Protein AF-A0A7S1U754-F1 (afdb_monomer)

Mean predicted aligned error: 10.28 Å

Nearest PDB structures (foldseek):
  3cpm-assembly1_A  TM=9.794E-01  e=1.016E-09  unclassified
  1rqc-assembly6_F  TM=9.510E-01  e=1.383E-07  Plasmodium falciparum
  6caz-assembly1_A  TM=9.485E-01  e=4.024E-07  Legionella pneumophila subsp. pneumophila str. Philadelphia 1
  4dr9-assembly4_D  TM=8.684E-01  e=7.113E-07  Synechococcus elongatus PCC 6301
  4dr9-assembly1_A  TM=8.896E-01  e=1.171E-06  Synechococcus elongatus PCC 6301

Sequence (128 aa):
RGLRRALVARRSPAATRRLAHQDEVDPGKVDGTDLRIVKYPHPALRAENAE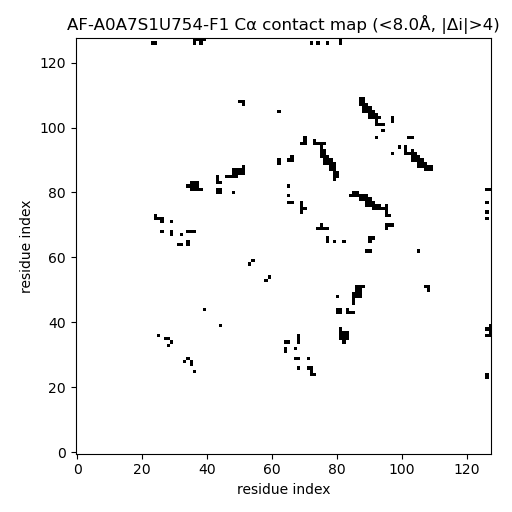VEAFDEDLKKFSREMFKVMYAAQGVGLAAPQVGVNKRLMVYNPEGDARKWLPEGGLVNPRIVERSEAGDEEAEGCLS

Secondary structure (DSSP, 8-state):
----------------------------SPTT----PPPTT-GGGTSPPBPP---SHHHHHHHHHHHHHHHHTT-SEEEGGGGT--BSEEEE-TTS-TTSSSPPEEEES-------S-----------

Foldseek 3Di:
DDDDDDDPDDDDPPPPPPPPPPPQQFLPDFPPDPFGFDDPPPCLVVDAADADPDPDVVVVSVQVRQLSRQLSRLHQKDDCSRRVHRHQKMKGHNRSDPVDDTDIDMDGPDDDPDDDPDDDDDDDDDSD

Organism: NCBI:txid124430

Radius of gyration: 22.69 Å; Cα contacts (8 Å, |Δi|>4): 151; chains: 1; bounding box: 67×66×41 Å

Structure (mmCIF, N/CA/C/O backbone):
data_AF-A0A7S1U754-F1
#
_entry.id   AF-A0A7S1U754-F1
#
loop_
_atom_site.group_PDB
_atom_site.id
_atom_site.type_symbol
_atom_site.label_atom_id
_atom_site.label_alt_id
_atom_site.label_comp_id
_atom_site.label_asym_id
_atom_site.label_entity_id
_atom_site.label_seq_id
_atom_site.pdbx_PDB_ins_code
_atom_site.Cartn_x
_atom_site.Cartn_y
_atom_site.Cartn_z
_atom_site.occupancy
_atom_site.B_iso_or_equiv
_atom_site.auth_seq_id
_atom_site.auth_comp_id
_atom_site.auth_asym_id
_atom_site.auth_atom_id
_atom_site.pdbx_PDB_model_num
ATOM 1 N N . ARG A 1 1 ? 53.514 -51.780 -10.724 1.00 43.81 1 ARG A N 1
ATOM 2 C CA . ARG A 1 1 ? 52.882 -50.451 -10.917 1.00 43.81 1 ARG A CA 1
ATOM 3 C C . ARG A 1 1 ? 51.362 -50.631 -10.880 1.00 43.81 1 ARG A C 1
ATOM 5 O O . ARG A 1 1 ? 50.846 -51.278 -11.772 1.00 43.81 1 ARG A O 1
ATOM 12 N N . GLY A 1 2 ? 50.690 -50.108 -9.847 1.00 41.16 2 GLY A N 1
ATOM 13 C CA . GLY A 1 2 ? 49.272 -49.707 -9.884 1.00 41.16 2 GLY A CA 1
ATOM 14 C C . GLY A 1 2 ? 48.177 -50.777 -9.769 1.00 41.16 2 GLY A C 1
ATOM 15 O O . GLY A 1 2 ? 47.502 -51.058 -10.748 1.00 41.16 2 GLY A O 1
ATOM 16 N N . LEU A 1 3 ? 47.901 -51.260 -8.554 1.00 42.62 3 LEU A N 1
ATOM 17 C CA . LEU A 1 3 ? 46.570 -51.755 -8.171 1.00 42.62 3 LEU A CA 1
ATOM 18 C C . LEU A 1 3 ? 45.601 -50.564 -8.085 1.00 42.62 3 LEU A C 1
ATOM 20 O O . LEU A 1 3 ? 45.852 -49.649 -7.301 1.00 42.62 3 LEU A O 1
ATOM 24 N N . ARG A 1 4 ? 44.477 -50.580 -8.812 1.00 43.50 4 ARG A N 1
ATOM 25 C CA . ARG A 1 4 ? 43.300 -49.759 -8.474 1.00 43.50 4 ARG A CA 1
ATOM 26 C C . ARG A 1 4 ? 42.017 -50.572 -8.637 1.00 43.50 4 ARG A C 1
ATOM 28 O O . ARG A 1 4 ? 41.525 -50.780 -9.738 1.00 43.50 4 ARG A O 1
ATOM 35 N N . ARG A 1 5 ? 41.491 -51.023 -7.494 1.00 43.81 5 ARG A N 1
ATOM 36 C CA . ARG A 1 5 ? 40.101 -51.456 -7.311 1.00 43.81 5 ARG A CA 1
ATOM 37 C C . ARG A 1 5 ? 39.180 -50.276 -7.640 1.00 43.81 5 ARG A C 1
ATOM 39 O O . ARG A 1 5 ? 39.291 -49.234 -6.998 1.00 43.81 5 ARG A O 1
ATOM 46 N N . ALA A 1 6 ? 38.265 -50.443 -8.590 1.00 44.47 6 ALA A N 1
ATOM 47 C CA . ALA A 1 6 ? 37.124 -49.547 -8.730 1.00 44.47 6 ALA A CA 1
ATOM 48 C C . ALA A 1 6 ? 36.118 -49.876 -7.614 1.00 44.47 6 ALA A C 1
ATOM 50 O O . ALA A 1 6 ? 35.505 -50.942 -7.600 1.00 44.47 6 ALA A O 1
ATOM 51 N N . LEU A 1 7 ? 36.023 -48.984 -6.630 1.00 44.28 7 LEU A N 1
ATOM 52 C CA . LEU A 1 7 ? 35.036 -49.035 -5.561 1.00 44.28 7 LEU A CA 1
ATOM 53 C C . LEU A 1 7 ? 33.666 -48.675 -6.154 1.00 44.28 7 LEU A C 1
ATOM 55 O O . LEU A 1 7 ? 33.494 -47.595 -6.716 1.00 44.28 7 LEU A O 1
ATOM 59 N N . VAL A 1 8 ? 32.697 -49.579 -6.026 1.00 43.81 8 VAL A N 1
ATOM 60 C CA . VAL A 1 8 ? 31.287 -49.322 -6.341 1.00 43.81 8 VAL A CA 1
ATOM 61 C C . VAL A 1 8 ? 30.766 -48.265 -5.365 1.00 43.81 8 VAL A C 1
ATOM 63 O O . VAL A 1 8 ? 30.490 -48.563 -4.203 1.00 43.81 8 VAL A O 1
ATOM 66 N N . ALA A 1 9 ? 30.642 -47.021 -5.825 1.00 43.88 9 ALA A N 1
ATOM 67 C CA . ALA A 1 9 ? 29.965 -45.968 -5.082 1.00 43.88 9 ALA A CA 1
ATOM 68 C C . ALA A 1 9 ? 28.452 -46.185 -5.206 1.00 43.88 9 ALA A C 1
ATOM 70 O O . ALA A 1 9 ? 27.837 -45.916 -6.238 1.00 43.88 9 ALA A O 1
ATOM 71 N N . ARG A 1 10 ? 27.856 -46.734 -4.145 1.00 45.84 10 ARG A N 1
ATOM 72 C CA . ARG A 1 10 ? 26.405 -46.821 -3.984 1.00 45.84 10 ARG A CA 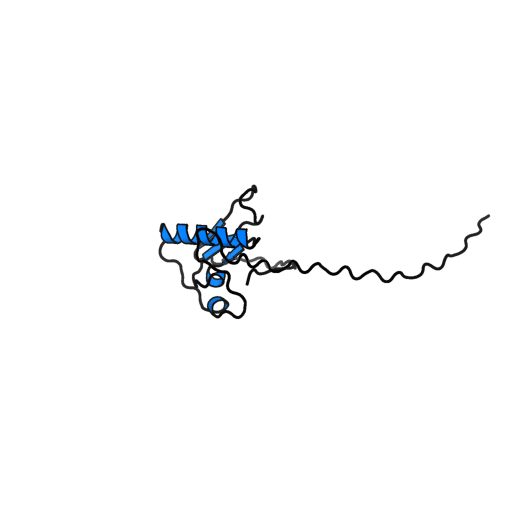1
ATOM 73 C C . ARG A 1 10 ? 25.825 -45.408 -4.060 1.00 45.84 10 ARG A C 1
ATOM 75 O O . ARG A 1 10 ? 26.262 -44.523 -3.329 1.00 45.84 10 ARG A O 1
ATOM 82 N N . ARG A 1 11 ? 24.846 -45.206 -4.947 1.00 44.94 11 ARG A N 1
ATOM 83 C CA . ARG A 1 11 ? 24.035 -43.985 -4.990 1.00 44.94 11 ARG A CA 1
ATOM 84 C C . ARG A 1 11 ? 23.363 -43.811 -3.629 1.00 44.94 11 ARG A C 1
ATOM 86 O O . ARG A 1 11 ? 22.531 -44.630 -3.249 1.00 44.94 11 ARG A O 1
ATOM 93 N N . SER A 1 12 ? 23.744 -42.763 -2.908 1.00 45.91 12 SER A N 1
ATOM 94 C CA . SER A 1 12 ? 22.965 -42.280 -1.773 1.00 45.91 12 SER A CA 1
ATOM 95 C C . SER A 1 12 ? 21.711 -41.609 -2.340 1.00 45.91 12 SER A C 1
ATOM 97 O O . SER A 1 12 ? 21.858 -40.786 -3.251 1.00 45.91 12 SER A O 1
ATOM 99 N N . PRO A 1 13 ? 20.489 -41.943 -1.892 1.00 40.84 13 PRO A N 1
ATOM 100 C CA . PRO A 1 13 ? 19.331 -41.150 -2.256 1.00 40.84 13 PRO A CA 1
ATOM 101 C C . PRO A 1 13 ? 19.534 -39.792 -1.592 1.00 40.84 13 PRO A C 1
ATOM 103 O O . PRO A 1 13 ? 19.546 -39.688 -0.365 1.00 40.84 13 PRO A O 1
ATOM 106 N N . ALA A 1 14 ? 19.797 -38.773 -2.413 1.00 43.94 14 ALA A N 1
ATOM 107 C CA . ALA A 1 14 ? 19.868 -37.396 -1.965 1.00 43.94 14 ALA A CA 1
ATOM 108 C C . ALA A 1 14 ? 18.599 -37.120 -1.161 1.00 43.94 14 ALA A C 1
ATOM 110 O O . ALA A 1 14 ? 17.489 -37.199 -1.689 1.00 43.94 14 ALA A O 1
ATOM 111 N N . ALA A 1 15 ? 18.786 -36.894 0.138 1.00 44.09 15 ALA A N 1
ATOM 112 C CA . ALA A 1 15 ? 17.726 -36.521 1.043 1.00 44.09 15 ALA A CA 1
ATOM 113 C C . ALA A 1 15 ? 16.996 -35.335 0.416 1.00 44.09 15 ALA A C 1
ATOM 115 O O . ALA A 1 15 ? 17.601 -34.290 0.169 1.00 44.09 15 ALA A O 1
ATOM 116 N N . THR A 1 16 ? 15.714 -35.523 0.115 1.00 42.47 16 THR A N 1
ATOM 117 C CA . THR A 1 16 ? 14.802 -34.444 -0.236 1.00 42.47 16 THR A CA 1
ATOM 118 C C . THR A 1 16 ? 14.847 -33.457 0.919 1.00 42.47 16 THR A C 1
ATOM 120 O O . THR A 1 16 ? 14.216 -33.661 1.957 1.00 42.47 16 THR A O 1
ATOM 123 N N . ARG A 1 17 ? 15.670 -32.417 0.780 1.00 41.12 17 ARG A N 1
ATOM 124 C CA . ARG A 1 17 ? 15.665 -31.267 1.669 1.00 41.12 17 ARG A CA 1
ATOM 125 C C . ARG A 1 17 ? 14.269 -30.687 1.514 1.00 41.12 17 ARG A C 1
ATOM 127 O O . ARG A 1 17 ? 13.984 -30.065 0.495 1.00 41.12 17 ARG A O 1
ATOM 134 N N . ARG A 1 18 ? 13.377 -30.978 2.468 1.00 37.62 18 ARG A N 1
ATOM 135 C CA . ARG A 1 18 ? 12.122 -30.242 2.607 1.00 37.62 18 ARG A CA 1
ATOM 136 C C . ARG A 1 18 ? 12.529 -28.775 2.610 1.00 37.62 18 ARG A C 1
ATOM 138 O O . ARG A 1 18 ? 13.237 -28.343 3.519 1.00 37.62 18 ARG A O 1
ATOM 145 N N . LEU A 1 19 ? 12.170 -28.059 1.548 1.00 39.22 19 LEU A N 1
ATOM 146 C CA . LEU A 1 19 ? 12.074 -26.611 1.596 1.00 39.22 19 LEU A CA 1
ATOM 147 C C . LEU A 1 19 ? 11.191 -26.345 2.807 1.00 39.22 19 LEU A C 1
ATOM 149 O O . LEU A 1 19 ? 10.061 -26.834 2.861 1.00 39.22 19 LEU A O 1
ATOM 153 N N . ALA A 1 20 ? 11.776 -25.741 3.838 1.00 37.53 20 ALA A N 1
ATOM 154 C CA . ALA A 1 20 ? 11.015 -25.304 4.985 1.00 37.53 20 ALA A CA 1
ATOM 155 C C . ALA A 1 20 ? 9.921 -24.404 4.417 1.00 37.53 20 ALA A C 1
ATOM 157 O O . ALA A 1 20 ? 10.224 -23.384 3.799 1.00 37.53 20 ALA A O 1
ATOM 158 N N . HIS A 1 21 ? 8.677 -24.858 4.538 1.00 41.88 21 HIS A N 1
ATOM 159 C CA . HIS A 1 21 ? 7.517 -24.004 4.398 1.00 41.88 21 HIS A CA 1
ATOM 160 C C . HIS A 1 21 ? 7.804 -22.859 5.366 1.00 41.88 21 HIS A C 1
ATOM 162 O O . HIS A 1 21 ? 7.927 -23.102 6.565 1.00 41.88 21 HIS A O 1
ATOM 168 N N . GLN A 1 22 ? 8.099 -21.666 4.855 1.00 46.47 22 GLN A N 1
ATOM 169 C CA . GLN A 1 22 ? 8.109 -20.506 5.730 1.00 46.47 22 GLN A CA 1
ATOM 170 C C . GLN A 1 22 ? 6.670 -20.419 6.225 1.00 46.47 22 GLN A C 1
ATOM 172 O O . GLN A 1 22 ? 5.740 -20.370 5.414 1.00 46.47 22 GLN A O 1
ATOM 177 N N . ASP A 1 23 ? 6.497 -20.612 7.530 1.00 53.44 23 ASP A N 1
ATOM 178 C CA . ASP A 1 23 ? 5.185 -20.587 8.149 1.00 53.44 23 ASP A CA 1
ATOM 179 C C . ASP A 1 23 ? 4.570 -19.224 7.839 1.00 53.44 23 ASP A C 1
ATOM 181 O O . ASP A 1 23 ? 5.201 -18.183 8.023 1.00 53.44 23 ASP A O 1
ATOM 185 N N . GLU A 1 24 ? 3.366 -19.24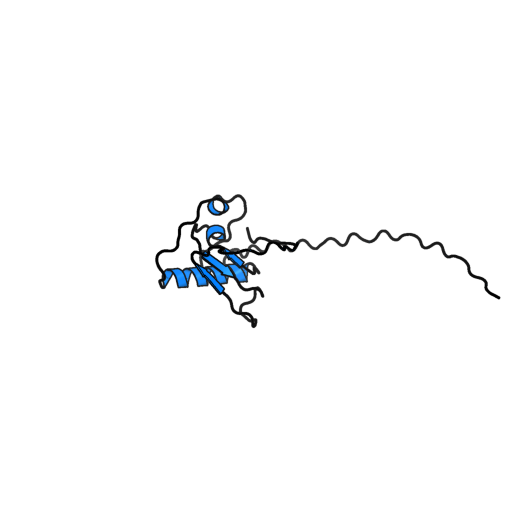3 7.285 1.00 63.47 24 GLU A N 1
ATOM 186 C CA . GLU A 1 24 ? 2.603 -18.039 7.007 1.00 63.47 24 GLU A CA 1
ATOM 187 C C . GLU A 1 24 ? 2.453 -17.234 8.305 1.00 63.47 24 GLU A C 1
ATOM 189 O O . GLU A 1 24 ? 1.842 -17.698 9.269 1.00 63.47 24 GLU A O 1
ATOM 194 N N . VAL A 1 25 ? 3.034 -16.034 8.349 1.00 72.38 25 VAL A N 1
ATOM 195 C CA . VAL A 1 25 ? 2.981 -15.182 9.539 1.00 72.38 25 VAL A CA 1
ATOM 196 C C . VAL A 1 25 ? 1.701 -14.360 9.487 1.00 72.38 25 VAL A C 1
ATOM 198 O O . VAL A 1 25 ? 1.637 -13.317 8.839 1.00 72.38 25 VAL A O 1
ATOM 201 N N . ASP A 1 26 ? 0.660 -14.836 10.168 1.00 81.62 26 ASP A N 1
ATOM 202 C CA . ASP A 1 26 ? -0.469 -13.987 10.545 1.00 81.62 26 ASP A CA 1
ATOM 203 C C . ASP A 1 26 ? -0.065 -13.171 11.783 1.00 81.62 26 ASP A C 1
ATOM 205 O O . ASP A 1 26 ? 0.079 -13.741 12.871 1.00 81.62 26 ASP A O 1
ATOM 209 N N . PRO A 1 27 ? 0.129 -11.844 11.662 1.00 83.38 27 PRO A N 1
ATOM 210 C CA . PRO A 1 27 ? 0.501 -11.022 12.806 1.00 83.38 27 PRO A CA 1
ATOM 211 C C . PRO A 1 27 ? -0.630 -10.896 13.837 1.00 83.38 27 PRO A C 1
ATOM 213 O O . PRO A 1 27 ? -0.413 -10.343 14.916 1.00 83.38 27 PRO A O 1
ATOM 216 N N . GLY A 1 28 ? -1.850 -11.352 13.527 1.00 85.38 28 GLY A N 1
ATOM 217 C CA . GLY A 1 28 ? -3.004 -11.204 14.397 1.00 85.38 28 GLY A CA 1
ATOM 218 C C . GLY A 1 28 ? -3.237 -9.733 14.735 1.00 85.38 28 GLY A C 1
ATOM 219 O O . GLY A 1 28 ? -3.367 -8.888 13.843 1.00 85.38 28 GLY A O 1
ATOM 220 N N . LYS A 1 29 ? -3.310 -9.415 16.035 1.00 89.19 29 LYS A N 1
ATOM 221 C CA . LYS A 1 29 ? -3.440 -8.038 16.527 1.00 89.19 29 LYS A CA 1
ATOM 222 C C . LYS A 1 29 ? -2.119 -7.285 16.500 1.00 89.19 29 LYS A C 1
ATOM 224 O O . LYS A 1 29 ? -1.194 -7.650 17.209 1.00 89.19 29 LYS A O 1
ATOM 229 N N . VAL A 1 30 ? -2.088 -6.190 15.740 1.00 93.50 30 VAL A N 1
ATOM 230 C CA . VAL A 1 30 ? -0.950 -5.267 15.675 1.00 93.50 30 VAL A CA 1
ATOM 231 C C . VAL A 1 30 ? -1.245 -4.046 16.541 1.00 93.50 30 VAL A C 1
ATOM 233 O O . VAL A 1 30 ? -2.315 -3.449 16.448 1.00 93.50 30 VAL A O 1
ATOM 236 N N . ASP A 1 31 ? -0.304 -3.661 17.398 1.00 91.62 31 ASP A N 1
ATOM 237 C CA . ASP A 1 31 ? -0.515 -2.555 18.327 1.00 91.62 31 ASP A CA 1
ATOM 238 C C . ASP A 1 31 ? -0.632 -1.193 17.618 1.00 91.62 31 ASP A C 1
ATOM 240 O O . ASP A 1 31 ? 0.194 -0.782 16.794 1.00 91.62 31 ASP A O 1
ATOM 244 N N . GLY A 1 32 ? -1.672 -0.441 17.985 1.00 91.38 32 GLY A N 1
ATOM 245 C CA . GLY A 1 32 ? -1.927 0.900 17.463 1.00 91.38 32 GLY A CA 1
ATOM 246 C C . GLY A 1 32 ? -2.446 0.937 16.022 1.00 91.38 32 GLY A C 1
ATOM 247 O O . GLY A 1 32 ? -2.176 1.922 15.329 1.00 91.38 32 GLY A O 1
ATOM 248 N N . THR A 1 33 ? -3.127 -0.121 15.574 1.00 95.69 33 THR A N 1
ATOM 249 C CA . THR A 1 33 ? -3.978 -0.153 14.376 1.00 95.69 33 THR A CA 1
ATOM 250 C C . THR A 1 33 ? -5.002 -1.290 14.481 1.00 95.69 33 THR A C 1
ATOM 252 O O . THR A 1 33 ? -4.735 -2.315 15.106 1.00 95.69 33 THR A O 1
ATOM 255 N N . ASP A 1 34 ? -6.166 -1.122 13.857 1.00 95.25 34 ASP A N 1
ATOM 256 C CA . ASP A 1 34 ? -7.182 -2.177 13.733 1.00 95.25 34 ASP A CA 1
ATOM 257 C C . ASP A 1 34 ? -7.111 -2.910 12.384 1.00 95.25 34 ASP A C 1
ATOM 259 O O . ASP A 1 34 ? -7.886 -3.835 12.131 1.00 95.25 34 ASP A O 1
ATOM 263 N N . LEU A 1 35 ? -6.163 -2.535 11.519 1.00 96.88 35 LEU A N 1
ATOM 264 C CA . LEU A 1 35 ? -5.963 -3.183 10.230 1.00 96.88 35 LEU A CA 1
ATOM 265 C C . LEU A 1 35 ? -5.597 -4.668 10.403 1.00 96.88 35 LEU A C 1
ATOM 267 O O . LEU A 1 35 ? -4.911 -5.087 11.345 1.00 96.88 35 LEU A O 1
ATOM 271 N N . ARG A 1 36 ? -6.091 -5.481 9.469 1.00 96.44 36 ARG A N 1
ATOM 272 C CA . ARG A 1 36 ? -5.906 -6.935 9.419 1.00 96.44 36 ARG A CA 1
ATOM 273 C C . ARG A 1 36 ? -5.641 -7.352 7.996 1.00 96.44 36 ARG A C 1
ATOM 275 O O . ARG A 1 36 ? -6.338 -6.887 7.102 1.00 96.44 36 ARG A O 1
ATOM 282 N N . ILE A 1 37 ? -4.686 -8.253 7.806 1.00 96.50 37 ILE A N 1
ATOM 283 C CA . ILE A 1 37 ? -4.441 -8.819 6.487 1.00 96.50 37 ILE A CA 1
ATOM 284 C C . ILE A 1 37 ? -5.571 -9.796 6.166 1.00 96.50 37 ILE A C 1
ATOM 286 O O . ILE A 1 37 ? -5.820 -10.736 6.917 1.00 96.50 37 ILE A O 1
ATOM 290 N N . VAL A 1 38 ? -6.269 -9.563 5.061 1.00 96.25 38 VAL A N 1
ATOM 291 C CA . VAL A 1 38 ? -7.271 -10.488 4.53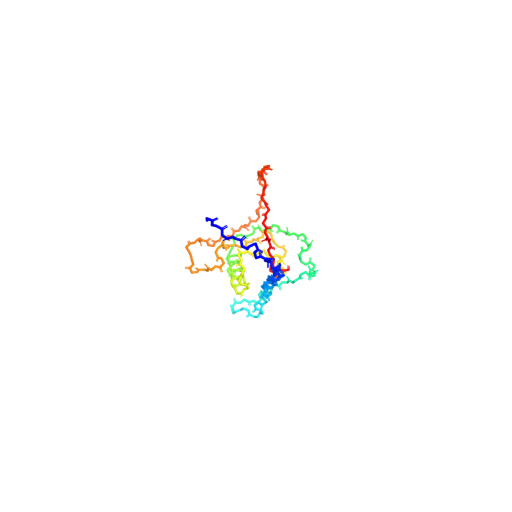7 1.00 96.25 38 VAL A CA 1
ATOM 292 C C . VAL A 1 38 ? -6.587 -11.542 3.672 1.00 96.25 38 VAL A C 1
ATOM 294 O O . VAL A 1 38 ? -5.646 -11.230 2.941 1.00 96.25 38 VAL A O 1
ATOM 297 N N . LYS A 1 39 ? -7.066 -12.785 3.749 1.00 95.38 39 LYS A N 1
ATOM 298 C CA . LYS A 1 39 ? -6.540 -13.919 2.979 1.00 95.38 39 LYS A CA 1
ATOM 299 C C . LYS A 1 39 ? -7.405 -14.219 1.763 1.00 95.38 39 LYS A C 1
ATOM 301 O O . LYS A 1 39 ? -8.609 -13.948 1.769 1.00 95.38 39 LYS A O 1
ATOM 306 N N . TYR A 1 40 ? -6.825 -14.797 0.720 1.00 94.19 40 TYR A N 1
ATOM 307 C CA . TYR A 1 40 ? -7.593 -15.356 -0.387 1.00 94.19 40 TYR A CA 1
ATOM 308 C C . TYR A 1 40 ? -8.611 -16.388 0.147 1.00 94.19 40 TYR A C 1
ATOM 310 O O . TYR A 1 40 ? -8.248 -17.215 0.984 1.00 94.19 40 TYR A O 1
ATOM 318 N N . PRO A 1 41 ? -9.887 -16.372 -0.297 1.00 96.44 41 PRO A N 1
ATOM 319 C CA . PRO A 1 41 ? -10.458 -15.630 -1.426 1.00 96.44 41 PRO A CA 1
ATOM 320 C C . PRO A 1 41 ? -11.261 -14.369 -1.041 1.00 96.44 41 PRO A C 1
ATOM 322 O O . PRO A 1 41 ? -12.298 -14.102 -1.648 1.00 96.44 41 PRO A O 1
ATOM 325 N N . HIS A 1 42 ? -10.834 -13.588 -0.042 1.00 97.62 42 HIS A N 1
ATOM 326 C CA . HIS A 1 42 ? -11.581 -12.407 0.411 1.00 97.62 42 HIS A CA 1
ATOM 327 C C . HIS A 1 42 ? -11.939 -11.448 -0.752 1.00 97.62 42 HIS A C 1
ATOM 329 O O . HIS A 1 42 ? -11.060 -11.091 -1.542 1.00 97.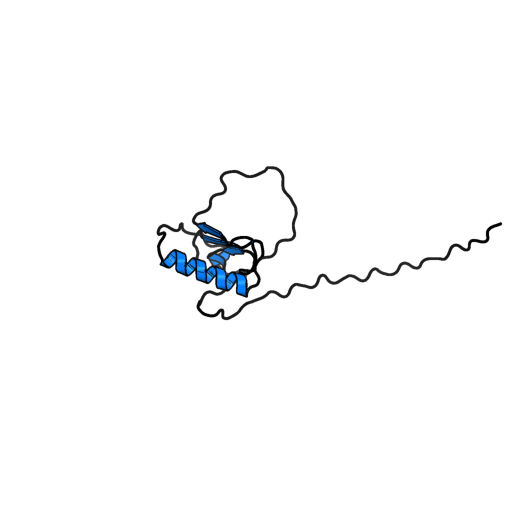62 42 HIS A O 1
ATOM 335 N N . PRO A 1 43 ? -13.199 -10.972 -0.861 1.00 97.56 43 PRO A N 1
ATOM 336 C CA . PRO A 1 43 ? -13.680 -10.220 -2.027 1.00 97.56 43 PRO A CA 1
ATOM 337 C C . PRO A 1 43 ? -12.918 -8.914 -2.285 1.00 97.56 43 PRO A C 1
ATOM 339 O O . PRO A 1 43 ? -12.743 -8.529 -3.440 1.00 97.56 43 PRO A O 1
ATOM 342 N N . ALA A 1 44 ? -12.396 -8.267 -1.238 1.00 97.44 44 ALA A N 1
ATOM 343 C CA . ALA A 1 44 ? -11.573 -7.062 -1.385 1.00 97.44 44 ALA A CA 1
ATOM 344 C C . ALA A 1 44 ? -10.340 -7.281 -2.284 1.00 97.44 44 ALA A C 1
ATOM 346 O O . ALA A 1 44 ? -9.934 -6.356 -2.977 1.00 97.44 44 ALA A O 1
ATOM 347 N N . LEU A 1 45 ? -9.791 -8.503 -2.345 1.00 98.00 45 LEU A N 1
ATOM 348 C CA . LEU A 1 45 ? -8.631 -8.841 -3.185 1.00 98.00 45 LEU A CA 1
ATOM 349 C C . LEU A 1 45 ? -8.962 -8.898 -4.688 1.00 98.00 45 LEU A C 1
ATOM 351 O O . LEU A 1 45 ? -8.059 -9.019 -5.514 1.00 98.00 45 LEU A O 1
ATOM 355 N N . ARG A 1 46 ? -10.250 -8.853 -5.055 1.00 97.81 46 ARG A N 1
ATOM 356 C CA . ARG A 1 46 ? -10.735 -8.879 -6.446 1.00 97.81 46 ARG A CA 1
ATOM 357 C C . ARG A 1 46 ? -11.588 -7.666 -6.822 1.00 97.81 46 ARG A C 1
ATOM 359 O O . ARG A 1 46 ? -11.887 -7.500 -8.000 1.00 97.81 46 ARG A O 1
ATOM 366 N N . ALA A 1 47 ? -11.985 -6.849 -5.850 1.00 97.81 47 ALA A N 1
ATOM 367 C CA . ALA A 1 47 ? -12.754 -5.635 -6.085 1.00 97.81 47 ALA A CA 1
ATOM 368 C C . ALA A 1 47 ? -11.903 -4.533 -6.742 1.00 97.81 47 ALA A C 1
ATOM 370 O O . ALA A 1 47 ? -10.683 -4.471 -6.575 1.00 97.81 47 ALA A O 1
ATOM 371 N N . GLU A 1 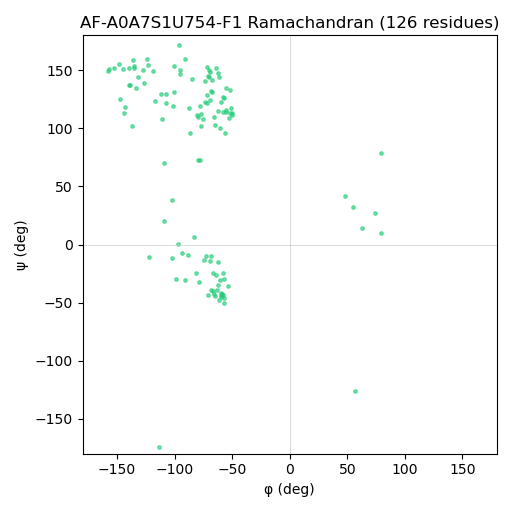48 ? -12.563 -3.651 -7.492 1.00 98.06 48 GLU A N 1
ATOM 372 C CA . GLU A 1 48 ? -11.911 -2.497 -8.109 1.00 98.06 48 GLU A CA 1
ATOM 373 C C . GLU A 1 48 ? -11.451 -1.482 -7.057 1.00 98.06 48 GLU A C 1
ATOM 375 O O . GLU A 1 48 ? -12.145 -1.210 -6.078 1.00 98.06 48 GLU A O 1
ATOM 380 N N . ASN A 1 49 ? -10.277 -0.888 -7.286 1.00 98.50 49 ASN A N 1
ATOM 381 C CA . ASN A 1 49 ? -9.665 0.062 -6.361 1.00 98.50 49 ASN A CA 1
ATOM 382 C C . ASN A 1 49 ? -9.876 1.499 -6.831 1.00 98.50 49 ASN A C 1
ATOM 384 O O . ASN A 1 49 ? -9.383 1.896 -7.896 1.00 98.50 49 ASN A O 1
ATOM 388 N N . ALA A 1 50 ? -10.554 2.290 -6.000 1.00 98.50 50 ALA A N 1
ATOM 389 C CA . ALA A 1 50 ? -10.776 3.705 -6.259 1.00 98.50 50 ALA A CA 1
ATOM 390 C C . ALA A 1 50 ? -9.474 4.509 -6.120 1.00 98.50 50 ALA A C 1
ATOM 392 O O . ALA A 1 50 ? -8.591 4.170 -5.323 1.00 98.50 50 ALA A O 1
ATOM 393 N N . GLU A 1 51 ? -9.363 5.598 -6.880 1.00 98.56 51 GLU A N 1
ATOM 394 C CA . GLU A 1 51 ? -8.268 6.550 -6.707 1.00 98.56 51 GLU A CA 1
ATOM 395 C C . GLU A 1 51 ? -8.347 7.217 -5.318 1.00 98.56 51 GLU A C 1
ATOM 397 O O . GLU A 1 51 ? -9.400 7.303 -4.664 1.00 98.56 51 GLU A O 1
ATOM 402 N N . VAL A 1 52 ? -7.182 7.610 -4.820 1.00 98.38 52 VAL A N 1
ATOM 403 C CA . VAL A 1 52 ? -7.032 8.464 -3.645 1.00 98.38 52 VAL A CA 1
ATOM 404 C C . VAL A 1 52 ? -7.080 9.909 -4.127 1.00 98.38 52 VAL A C 1
ATOM 406 O O . VAL A 1 52 ? -6.231 10.321 -4.913 1.00 98.38 52 VAL A O 1
ATOM 409 N N . GLU A 1 53 ? -8.080 10.663 -3.685 1.00 98.06 53 GLU A N 1
ATOM 410 C CA . GLU A 1 53 ? -8.310 12.042 -4.141 1.00 98.06 53 GLU A CA 1
ATOM 411 C C . GLU A 1 53 ? -7.748 13.082 -3.162 1.00 98.06 53 GLU A C 1
ATOM 413 O O . GLU A 1 53 ? -7.318 14.156 -3.577 1.00 98.06 53 GLU A O 1
ATOM 418 N N . ALA A 1 54 ? -7.707 12.752 -1.868 1.00 97.56 54 ALA A N 1
ATOM 419 C CA . ALA A 1 54 ? -7.215 13.624 -0.808 1.00 97.56 54 ALA A CA 1
ATOM 420 C C . ALA A 1 54 ? -5.855 13.142 -0.285 1.00 97.56 54 ALA A C 1
ATOM 422 O O . ALA A 1 54 ? -5.683 11.972 0.058 1.00 97.56 54 ALA A O 1
ATOM 423 N N . PHE A 1 55 ? -4.894 14.065 -0.224 1.00 97.81 55 PHE A N 1
ATOM 424 C CA . PHE A 1 55 ? -3.546 13.846 0.303 1.00 97.81 55 PHE A CA 1
ATOM 425 C C . PHE A 1 55 ? -3.406 14.580 1.634 1.00 97.81 55 PHE A C 1
ATOM 427 O O . PHE A 1 55 ? -2.744 15.611 1.737 1.00 97.81 55 PHE A O 1
ATOM 434 N N . ASP A 1 56 ? -4.105 14.066 2.635 1.00 97.50 56 ASP A N 1
ATOM 435 C CA . ASP A 1 56 ? -4.257 14.672 3.950 1.00 97.50 56 ASP A CA 1
ATOM 436 C C . ASP A 1 56 ? -3.574 13.844 5.054 1.00 97.50 56 ASP A C 1
ATOM 438 O O . ASP A 1 56 ? -2.849 12.868 4.814 1.00 97.50 56 ASP A O 1
ATOM 442 N N . GLU A 1 57 ? -3.775 14.267 6.302 1.00 98.00 57 GLU A N 1
ATOM 443 C CA . GLU A 1 57 ? -3.239 13.562 7.464 1.00 98.00 57 GLU A CA 1
ATOM 444 C C . GLU A 1 57 ? -3.880 12.181 7.663 1.00 98.00 57 GLU A C 1
ATOM 446 O O . GLU A 1 57 ? -3.221 11.295 8.212 1.00 98.00 57 GLU A O 1
ATOM 451 N N . ASP A 1 58 ? -5.097 11.948 7.162 1.00 97.50 58 ASP A N 1
ATOM 452 C CA . ASP A 1 58 ? -5.750 10.640 7.235 1.00 97.50 58 ASP A CA 1
ATOM 453 C C . ASP A 1 58 ? -5.062 9.638 6.305 1.00 97.50 58 ASP A C 1
ATOM 455 O O . ASP A 1 58 ? -4.736 8.527 6.734 1.00 97.50 58 ASP A O 1
ATOM 459 N N . LEU A 1 59 ? -4.723 10.041 5.074 1.00 97.69 59 LEU A N 1
ATOM 460 C CA . LEU A 1 59 ? -3.920 9.219 4.161 1.00 97.69 59 LEU A CA 1
ATOM 461 C C . LEU A 1 59 ? -2.560 8.862 4.775 1.00 97.69 59 LEU A C 1
ATOM 463 O O . LEU A 1 59 ? -2.103 7.714 4.707 1.00 97.69 59 LEU A O 1
ATOM 467 N N . LYS A 1 60 ? -1.904 9.841 5.400 1.00 96.88 60 LYS A N 1
ATOM 468 C CA . LYS A 1 60 ? -0.612 9.654 6.068 1.00 96.88 60 LYS A CA 1
ATOM 469 C C . LYS A 1 60 ? -0.724 8.725 7.277 1.00 96.88 60 LYS A C 1
ATOM 471 O O . LYS A 1 60 ? 0.129 7.853 7.450 1.00 96.88 60 LYS A O 1
ATOM 476 N N . LYS A 1 61 ? -1.765 8.875 8.100 1.00 97.56 61 LYS A N 1
ATOM 477 C CA . LYS A 1 61 ? -2.055 7.979 9.228 1.00 97.56 61 LYS A CA 1
ATOM 478 C C . LYS A 1 61 ? -2.309 6.558 8.736 1.00 97.56 61 LYS A C 1
ATOM 480 O O . LYS A 1 61 ? -1.682 5.631 9.242 1.00 97.56 61 LYS A O 1
ATOM 485 N N . PHE A 1 62 ? -3.143 6.395 7.713 1.00 98.12 62 PHE A N 1
ATOM 486 C CA . PHE A 1 62 ? -3.447 5.095 7.122 1.00 98.12 62 PHE A CA 1
ATOM 487 C C . PHE A 1 62 ? -2.192 4.409 6.570 1.00 98.12 62 PHE A C 1
ATOM 489 O O . PHE A 1 62 ? -1.929 3.253 6.889 1.00 98.12 62 PHE A O 1
ATOM 496 N N . SER A 1 63 ? -1.346 5.144 5.845 1.00 97.69 63 SER A N 1
ATOM 497 C CA . SER A 1 63 ? -0.077 4.617 5.325 1.00 97.69 63 SER A CA 1
ATOM 498 C C . SER A 1 63 ? 0.855 4.141 6.450 1.00 97.69 63 SER A C 1
ATOM 500 O O . SER A 1 63 ? 1.451 3.070 6.359 1.00 97.69 63 SER A O 1
ATOM 502 N N . ARG A 1 64 ? 0.943 4.891 7.560 1.00 96.75 64 ARG A N 1
ATOM 503 C CA . ARG A 1 64 ? 1.719 4.481 8.747 1.00 96.75 64 ARG A CA 1
ATOM 504 C C . ARG A 1 64 ? 1.175 3.211 9.391 1.00 96.75 64 ARG A C 1
ATOM 506 O O . ARG A 1 64 ? 1.953 2.381 9.849 1.00 96.75 64 ARG A O 1
ATOM 513 N N . GLU A 1 65 ? -0.142 3.055 9.448 1.00 97.81 65 GLU A N 1
ATOM 514 C CA . GLU A 1 65 ? -0.766 1.834 9.954 1.00 97.81 65 GLU A CA 1
ATOM 515 C C . GLU A 1 65 ? -0.501 0.631 9.039 1.00 97.81 65 GLU A C 1
ATOM 517 O O . GLU A 1 65 ? -0.171 -0.444 9.540 1.00 97.81 65 GLU A O 1
ATOM 522 N N . MET A 1 66 ? -0.536 0.819 7.715 1.00 97.94 66 MET A N 1
ATOM 523 C CA . MET A 1 66 ? -0.156 -0.220 6.752 1.00 97.94 66 MET A CA 1
ATOM 524 C C . MET A 1 66 ? 1.291 -0.686 6.955 1.00 97.94 66 MET A C 1
ATOM 526 O O . MET A 1 66 ? 1.538 -1.889 6.970 1.00 97.94 66 MET A O 1
ATOM 530 N N . PHE A 1 67 ? 2.240 0.229 7.191 1.00 96.81 67 PHE A N 1
ATOM 531 C CA . PHE A 1 67 ? 3.622 -0.147 7.511 1.00 96.81 67 PHE A CA 1
ATOM 532 C C . PHE A 1 67 ? 3.724 -0.997 8.780 1.00 96.81 67 PHE A C 1
ATOM 534 O O . PHE A 1 67 ? 4.424 -2.008 8.780 1.00 96.81 67 PHE A O 1
ATOM 541 N N . LYS A 1 68 ? 3.000 -0.645 9.853 1.00 95.62 68 LYS A N 1
ATOM 542 C CA . LYS A 1 68 ? 2.987 -1.457 11.084 1.00 95.62 68 LYS A CA 1
ATOM 543 C C . LYS A 1 68 ? 2.549 -2.892 10.803 1.00 95.62 68 LYS A C 1
ATOM 545 O O . LYS A 1 68 ? 3.194 -3.823 11.273 1.00 95.62 68 LYS A O 1
ATOM 550 N N . VAL A 1 69 ? 1.471 -3.060 10.034 1.00 96.38 69 VAL A N 1
ATOM 551 C CA . VAL A 1 69 ? 0.958 -4.384 9.658 1.00 96.38 69 VAL A CA 1
ATOM 552 C C . VAL A 1 69 ? 1.953 -5.134 8.775 1.00 96.38 69 VAL A C 1
ATOM 554 O O . VAL A 1 69 ? 2.224 -6.302 9.037 1.00 96.38 69 VAL A O 1
ATOM 557 N N . MET A 1 70 ? 2.538 -4.462 7.780 1.00 95.75 70 MET A N 1
ATOM 558 C CA . MET A 1 70 ? 3.542 -5.037 6.881 1.00 95.75 70 MET A CA 1
ATOM 559 C C . MET A 1 70 ? 4.741 -5.590 7.662 1.00 95.75 70 MET A C 1
ATOM 561 O O . MET A 1 70 ? 5.097 -6.752 7.487 1.00 95.75 70 MET A O 1
ATOM 565 N N . TYR A 1 71 ? 5.320 -4.792 8.565 1.00 94.44 71 TYR A N 1
ATOM 566 C CA . TYR A 1 71 ? 6.466 -5.219 9.369 1.00 94.44 71 TYR A CA 1
ATOM 567 C C . TYR A 1 71 ? 6.101 -6.315 10.374 1.00 94.44 71 TYR A C 1
ATOM 569 O O . TYR A 1 71 ? 6.876 -7.251 10.561 1.00 94.44 71 TYR A O 1
ATOM 577 N N . ALA A 1 72 ? 4.922 -6.241 11.001 1.00 93.56 72 ALA A N 1
ATOM 578 C CA . ALA A 1 72 ? 4.460 -7.282 11.919 1.00 93.56 72 ALA A CA 1
ATOM 579 C C . ALA A 1 72 ? 4.279 -8.636 11.211 1.00 93.56 72 ALA A C 1
ATOM 581 O O . ALA A 1 72 ? 4.569 -9.676 11.796 1.00 93.56 72 ALA A O 1
ATOM 582 N N . ALA A 1 73 ? 3.848 -8.617 9.947 1.00 93.25 73 ALA A N 1
ATOM 583 C CA . ALA A 1 73 ? 3.711 -9.800 9.100 1.00 93.25 73 ALA A CA 1
ATOM 584 C C . ALA A 1 73 ? 5.023 -10.227 8.414 1.00 93.25 73 ALA A C 1
ATOM 586 O O . ALA A 1 73 ? 5.000 -11.112 7.565 1.00 93.25 73 ALA A O 1
ATOM 587 N N . GLN A 1 74 ? 6.154 -9.586 8.739 1.00 92.19 74 GLN A N 1
ATOM 588 C CA . GLN A 1 74 ? 7.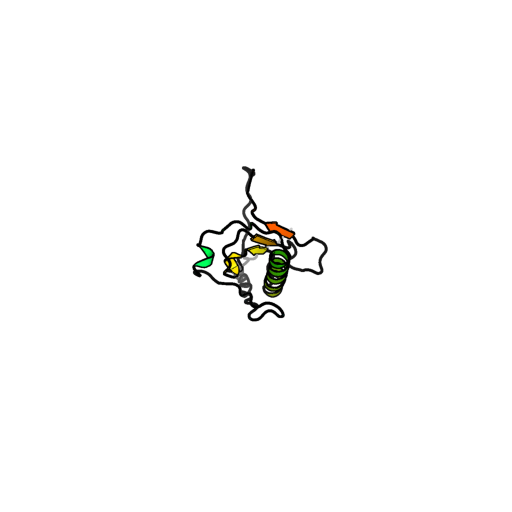459 -9.827 8.110 1.00 92.19 74 GLN A CA 1
ATOM 589 C C . GLN A 1 74 ? 7.439 -9.682 6.573 1.00 92.19 74 GLN A C 1
ATOM 591 O O . GLN A 1 74 ? 8.173 -10.366 5.861 1.00 92.19 74 GLN A O 1
ATOM 596 N N . GLY A 1 75 ? 6.590 -8.790 6.054 1.00 92.25 75 GLY A N 1
ATOM 597 C CA . GLY A 1 75 ? 6.456 -8.516 4.628 1.00 92.25 75 GLY A CA 1
ATOM 598 C C . GLY A 1 75 ? 7.362 -7.392 4.127 1.00 92.25 75 GLY A C 1
ATOM 599 O O . GLY A 1 75 ? 7.796 -6.524 4.882 1.00 92.25 75 GLY A O 1
ATOM 600 N N . VAL A 1 76 ? 7.588 -7.382 2.813 1.00 95.12 76 VAL A N 1
ATOM 601 C CA . VAL A 1 76 ? 8.334 -6.325 2.100 1.00 95.12 76 VAL A CA 1
ATOM 602 C C . VAL A 1 76 ? 7.425 -5.338 1.359 1.00 95.12 76 VAL A C 1
ATOM 604 O O . VAL A 1 76 ? 7.878 -4.281 0.924 1.00 95.12 76 VAL A O 1
ATOM 607 N N . GLY A 1 77 ? 6.136 -5.658 1.224 1.00 96.62 77 GLY A N 1
ATOM 608 C CA . GLY A 1 77 ? 5.134 -4.807 0.591 1.00 96.62 77 GLY A CA 1
ATOM 609 C C . GLY A 1 77 ? 3.720 -5.156 1.045 1.00 96.62 77 GLY A C 1
ATOM 610 O O . GLY A 1 77 ? 3.436 -6.307 1.378 1.00 96.62 77 GLY A O 1
ATOM 611 N N . LEU A 1 78 ? 2.841 -4.155 1.075 1.00 97.81 78 LEU A N 1
ATOM 612 C CA . LEU A 1 78 ? 1.432 -4.309 1.432 1.00 97.81 78 LEU A CA 1
ATOM 613 C C . LEU A 1 78 ? 0.572 -3.310 0.645 1.00 97.81 78 LEU A C 1
ATOM 615 O O . LEU A 1 78 ? 0.790 -2.098 0.703 1.00 97.81 78 LEU A O 1
ATOM 619 N N . ALA A 1 79 ? -0.431 -3.813 -0.072 1.00 98.44 79 ALA A N 1
ATOM 620 C CA . ALA A 1 79 ? -1.421 -2.998 -0.772 1.00 98.44 79 ALA A CA 1
ATOM 621 C C . ALA A 1 79 ? -2.685 -2.804 0.082 1.00 98.44 79 ALA A C 1
ATOM 623 O O . ALA A 1 79 ? -3.098 -3.707 0.808 1.00 98.44 79 ALA A O 1
ATOM 624 N N . ALA A 1 80 ? -3.349 -1.649 -0.030 1.00 98.50 80 ALA A N 1
ATOM 625 C CA . ALA A 1 80 ? -4.552 -1.340 0.755 1.00 98.50 80 ALA A CA 1
ATOM 626 C C . ALA A 1 80 ? -5.679 -2.406 0.665 1.00 98.50 80 ALA A C 1
ATOM 628 O O . ALA A 1 80 ? -6.300 -2.701 1.691 1.00 98.50 80 ALA A O 1
ATOM 629 N N . PRO A 1 81 ? -5.920 -3.074 -0.483 1.00 98.44 81 PRO A N 1
ATOM 630 C CA . PRO A 1 81 ? -6.933 -4.133 -0.568 1.00 98.44 81 PRO A CA 1
ATOM 631 C C . PRO A 1 81 ? -6.625 -5.349 0.309 1.00 98.44 81 PRO A C 1
ATOM 633 O O . PRO A 1 81 ? -7.548 -6.025 0.763 1.00 98.44 81 PRO A O 1
ATOM 636 N N . GLN A 1 82 ? -5.343 -5.600 0.604 1.00 98.12 82 GLN A N 1
ATOM 637 C CA . GLN A 1 82 ? -4.919 -6.666 1.514 1.00 98.12 82 GLN A CA 1
ATOM 638 C C . GLN A 1 82 ? -5.299 -6.378 2.962 1.00 98.12 82 GLN A C 1
ATOM 640 O O . GLN A 1 82 ? -5.286 -7.297 3.764 1.00 98.12 82 GLN A O 1
ATOM 645 N N . VAL A 1 83 ? -5.684 -5.144 3.296 1.00 97.69 83 VAL A N 1
ATOM 646 C CA . VAL A 1 83 ? -6.284 -4.796 4.591 1.00 97.69 83 VAL A CA 1
ATOM 647 C C . VAL A 1 83 ? -7.773 -4.460 4.485 1.00 97.69 83 VAL A C 1
ATOM 649 O O . VAL A 1 83 ? -8.336 -3.804 5.356 1.00 97.69 83 VAL A O 1
ATOM 652 N N . GLY A 1 84 ? -8.425 -4.904 3.404 1.00 97.69 84 GLY A N 1
ATOM 653 C CA . GLY A 1 84 ? -9.860 -4.722 3.180 1.00 97.69 84 GLY A CA 1
ATOM 654 C C . GLY A 1 84 ? -10.264 -3.337 2.665 1.00 97.69 84 GLY A C 1
ATOM 655 O O . GLY A 1 84 ? -11.456 -3.045 2.613 1.00 97.69 84 GLY A O 1
ATOM 656 N N . VAL A 1 85 ? -9.309 -2.487 2.271 1.00 98.25 85 VAL A N 1
ATOM 657 C CA . VAL A 1 85 ? -9.573 -1.117 1.804 1.00 98.25 85 VAL A CA 1
ATOM 658 C C . VAL A 1 85 ? -9.275 -0.996 0.311 1.00 98.25 85 VAL A C 1
ATOM 660 O O . VAL A 1 85 ? -8.122 -0.956 -0.111 1.00 98.25 8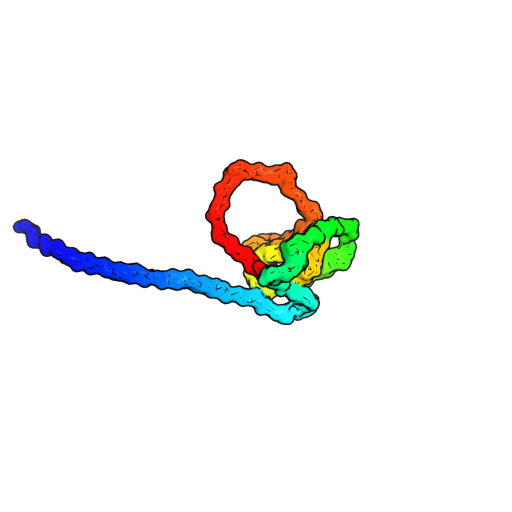5 VAL A O 1
ATOM 663 N N . ASN A 1 86 ? -10.315 -0.888 -0.516 1.00 98.56 86 ASN A N 1
ATOM 664 C CA . ASN A 1 86 ? -10.178 -0.804 -1.974 1.00 98.56 86 ASN A CA 1
ATOM 665 C C . ASN A 1 86 ? -9.786 0.601 -2.468 1.00 98.56 86 ASN A C 1
ATOM 667 O O . ASN A 1 86 ? -10.579 1.337 -3.062 1.00 98.56 86 ASN A O 1
ATOM 671 N N . LYS A 1 87 ? -8.523 0.969 -2.227 1.00 98.56 87 LYS A N 1
ATOM 672 C CA . LYS A 1 87 ? -7.881 2.205 -2.696 1.00 98.56 87 LYS A CA 1
ATOM 673 C C . LYS A 1 87 ? -6.568 1.909 -3.417 1.00 98.56 87 LYS A C 1
ATOM 675 O O . LYS A 1 87 ? -5.883 0.938 -3.104 1.00 98.56 87 LYS A O 1
ATOM 680 N N . ARG A 1 88 ? -6.195 2.758 -4.380 1.00 98.56 88 ARG A N 1
ATOM 681 C CA . ARG A 1 88 ? -4.910 2.668 -5.099 1.00 98.56 88 ARG A CA 1
ATOM 682 C C . ARG A 1 88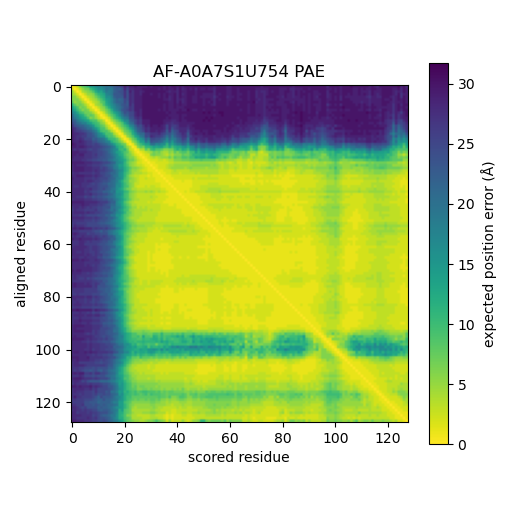 ? -3.763 3.217 -4.249 1.00 98.56 88 ARG A C 1
ATOM 684 O O . ARG A 1 88 ? -3.247 4.302 -4.501 1.00 98.56 88 ARG A O 1
ATOM 691 N N . LEU A 1 89 ? -3.392 2.455 -3.231 1.00 98.56 89 LEU A N 1
ATOM 692 C CA . LEU A 1 89 ? -2.300 2.755 -2.316 1.00 98.56 89 LEU A CA 1
ATOM 693 C C . LEU A 1 89 ? -1.524 1.474 -2.015 1.00 98.56 89 LEU A C 1
ATOM 695 O O . LEU A 1 89 ? -2.123 0.430 -1.741 1.00 98.56 89 LEU A O 1
ATOM 699 N N . MET A 1 90 ? -0.200 1.574 -2.007 1.00 98.44 90 MET A N 1
ATOM 700 C CA . MET A 1 90 ? 0.672 0.536 -1.469 1.00 98.44 90 MET A CA 1
ATOM 701 C C . MET A 1 90 ? 1.837 1.137 -0.693 1.00 98.44 90 MET A C 1
ATOM 703 O O . MET A 1 90 ? 2.286 2.244 -0.993 1.00 98.44 90 MET A O 1
ATOM 707 N N . VAL A 1 91 ? 2.332 0.374 0.276 1.00 98.00 91 VAL A N 1
ATOM 708 C CA . VAL A 1 91 ? 3.560 0.650 1.020 1.00 98.00 91 VAL A CA 1
ATOM 709 C C . VAL A 1 91 ? 4.558 -0.478 0.790 1.00 98.00 91 VAL A C 1
ATOM 711 O O . VAL A 1 91 ? 4.153 -1.620 0.562 1.00 98.00 91 VAL A O 1
ATOM 714 N N . TYR A 1 92 ? 5.850 -0.171 0.819 1.00 96.69 92 TYR A N 1
ATOM 715 C CA . TYR A 1 92 ? 6.903 -1.164 0.642 1.00 96.69 92 TYR A CA 1
ATOM 716 C C . TYR A 1 92 ? 8.199 -0.763 1.348 1.00 96.69 92 TYR A C 1
ATOM 718 O O . TYR A 1 92 ? 8.509 0.416 1.515 1.00 96.69 92 TYR A O 1
ATOM 726 N N . ASN A 1 93 ? 8.971 -1.768 1.742 1.00 94.88 93 ASN A N 1
ATOM 727 C CA . ASN A 1 93 ? 10.354 -1.645 2.174 1.00 94.88 93 ASN A CA 1
ATOM 728 C C . ASN A 1 93 ? 11.099 -2.898 1.679 1.00 94.88 93 ASN A C 1
ATOM 730 O O . ASN A 1 93 ? 10.807 -3.989 2.176 1.00 94.88 93 ASN A O 1
ATOM 734 N N . PRO A 1 94 ? 12.057 -2.772 0.740 1.00 88.44 94 PRO A N 1
ATOM 735 C CA . PRO A 1 94 ? 12.752 -3.923 0.160 1.00 88.44 94 PRO A CA 1
ATOM 736 C C . PRO A 1 94 ? 13.474 -4.809 1.180 1.00 88.44 94 PRO A C 1
ATOM 738 O O . PRO A 1 94 ? 13.697 -5.986 0.917 1.00 88.44 94 PRO A O 1
ATOM 741 N N . GLU A 1 95 ? 13.844 -4.268 2.343 1.00 85.31 95 GLU A N 1
ATOM 742 C CA . GLU A 1 95 ? 14.533 -5.039 3.376 1.00 85.31 95 GLU A CA 1
ATOM 743 C C . GLU A 1 95 ? 13.602 -5.645 4.434 1.00 85.31 95 GLU A C 1
ATOM 745 O O . GLU A 1 95 ? 14.080 -6.397 5.292 1.00 85.31 95 GLU A O 1
ATOM 750 N N . GLY A 1 96 ? 12.307 -5.300 4.401 1.00 75.94 96 GLY A N 1
ATOM 751 C CA . GLY A 1 96 ? 11.291 -5.784 5.342 1.00 75.94 96 GLY A CA 1
ATOM 752 C C . GLY A 1 96 ? 11.531 -5.380 6.802 1.00 75.94 96 GLY A C 1
ATOM 753 O O . GLY A 1 96 ? 10.930 -5.955 7.705 1.00 75.94 96 GLY A O 1
ATOM 754 N N . ASP A 1 97 ? 12.422 -4.416 7.057 1.00 77.69 97 ASP A N 1
ATOM 755 C CA . ASP A 1 97 ? 12.823 -3.998 8.401 1.00 77.69 97 ASP A CA 1
ATOM 756 C C . ASP A 1 97 ? 13.056 -2.482 8.450 1.00 77.69 97 ASP A C 1
ATOM 758 O O . ASP A 1 97 ? 13.950 -1.947 7.794 1.00 77.69 97 ASP A O 1
ATOM 762 N N . ALA A 1 98 ? 12.269 -1.798 9.284 1.00 74.62 98 ALA A N 1
ATOM 763 C CA . ALA A 1 98 ? 12.343 -0.354 9.501 1.00 74.62 98 ALA A CA 1
ATOM 764 C C . ALA A 1 98 ? 13.688 0.129 10.080 1.00 74.62 98 ALA A C 1
ATOM 766 O O . ALA A 1 98 ? 13.956 1.328 10.099 1.00 74.62 98 ALA A O 1
ATOM 767 N N . ARG A 1 99 ? 14.523 -0.774 10.609 1.00 75.62 99 ARG A N 1
ATOM 768 C CA . ARG A 1 99 ? 15.830 -0.443 11.202 1.00 75.62 99 ARG A CA 1
ATOM 769 C C . ARG A 1 99 ? 16.963 -0.429 10.184 1.00 75.62 99 ARG A C 1
ATOM 771 O O . ARG A 1 99 ? 18.084 -0.071 10.549 1.00 75.62 99 ARG A O 1
ATOM 778 N N . LYS A 1 100 ? 16.705 -0.875 8.956 1.00 74.88 100 LYS A N 1
ATOM 779 C CA . LYS A 1 100 ? 17.735 -1.011 7.932 1.00 74.88 100 LYS A CA 1
ATOM 780 C C . LYS A 1 100 ? 17.793 0.203 7.008 1.00 74.88 100 LYS A C 1
ATOM 782 O O . LYS A 1 100 ? 17.029 1.152 7.153 1.00 74.88 100 LYS A O 1
ATOM 787 N N . TRP A 1 101 ? 18.816 0.222 6.157 1.00 65.44 101 TRP A N 1
ATOM 788 C CA . TRP A 1 101 ? 19.282 1.440 5.501 1.00 65.44 101 TRP A CA 1
ATOM 789 C C . TRP A 1 101 ? 18.411 1.857 4.314 1.00 65.44 101 TRP A C 1
ATOM 791 O O . TRP A 1 101 ? 18.279 3.059 4.068 1.00 65.44 101 TRP A O 1
ATOM 801 N N . LEU A 1 102 ? 17.813 0.907 3.587 1.00 75.38 102 LEU A N 1
ATOM 802 C CA . LEU A 1 102 ? 16.924 1.258 2.485 1.00 75.38 102 LEU A CA 1
ATOM 803 C C . LEU A 1 102 ? 15.632 1.908 3.008 1.00 75.38 102 LEU A C 1
ATOM 805 O O . LEU A 1 102 ? 15.002 1.387 3.932 1.00 75.38 102 LEU A O 1
ATOM 809 N N . PRO A 1 103 ? 15.220 3.046 2.417 1.00 79.25 103 PRO A N 1
ATOM 810 C CA . PRO A 1 103 ? 14.053 3.775 2.877 1.00 79.25 103 PRO A CA 1
ATOM 811 C C . PRO A 1 103 ? 12.764 3.017 2.560 1.00 79.25 103 PRO A C 1
ATOM 813 O O . PRO A 1 103 ? 12.611 2.409 1.498 1.00 79.25 103 PRO A O 1
ATOM 816 N N . GLU A 1 104 ? 11.804 3.123 3.473 1.00 91.19 104 GLU A N 1
ATOM 817 C CA . GLU A 1 104 ? 10.425 2.739 3.211 1.00 91.19 104 GLU A CA 1
ATOM 818 C C . GLU A 1 104 ? 9.756 3.736 2.250 1.00 91.19 104 GLU A C 1
ATOM 820 O O . GLU A 1 104 ? 10.046 4.936 2.267 1.00 91.19 104 GLU A O 1
ATOM 825 N N . GLY A 1 105 ? 8.870 3.240 1.388 1.00 93.94 105 GLY A N 1
ATOM 826 C CA . GLY A 1 105 ? 8.214 4.021 0.344 1.00 93.94 105 GLY A CA 1
ATOM 827 C C . GLY A 1 105 ? 6.720 3.739 0.254 1.00 93.94 105 GLY A C 1
ATOM 828 O O . GLY A 1 105 ? 6.249 2.648 0.574 1.00 93.94 105 GLY A O 1
ATOM 829 N N . GLY A 1 106 ? 5.961 4.738 -0.193 1.00 96.06 106 GLY A N 1
ATOM 830 C CA . GLY A 1 106 ? 4.537 4.617 -0.487 1.00 96.06 106 GLY A CA 1
ATOM 831 C C . GLY A 1 106 ? 4.238 5.093 -1.903 1.00 96.06 106 GLY A C 1
ATOM 832 O O . GLY A 1 106 ? 4.780 6.107 -2.341 1.00 96.06 106 GLY A O 1
ATOM 833 N N . LEU A 1 107 ? 3.372 4.373 -2.614 1.00 97.94 107 LEU A N 1
ATOM 834 C CA . LEU A 1 107 ? 2.893 4.753 -3.942 1.00 97.94 107 LEU A CA 1
ATOM 835 C C . LEU A 1 107 ? 1.386 4.995 -3.886 1.00 97.94 107 LEU A C 1
ATOM 837 O O . LEU A 1 107 ? 0.620 4.103 -3.518 1.00 97.94 107 LEU A O 1
ATOM 841 N N . VAL A 1 108 ? 0.967 6.196 -4.284 1.00 98.38 108 VAL A N 1
ATOM 842 C CA . VAL A 1 108 ? -0.438 6.619 -4.342 1.00 98.38 108 VAL A CA 1
ATOM 843 C C . VAL A 1 108 ? -0.839 6.786 -5.803 1.00 98.38 108 VAL A C 1
ATOM 845 O O . VAL A 1 108 ? -0.139 7.454 -6.560 1.00 98.38 108 VAL A O 1
ATOM 848 N N . ASN A 1 109 ? -1.957 6.177 -6.201 1.00 98.38 109 ASN A N 1
ATOM 849 C CA . ASN A 1 109 ? -2.449 6.144 -7.581 1.00 98.38 109 ASN A CA 1
ATOM 850 C C . ASN A 1 109 ? -1.381 5.757 -8.634 1.00 98.38 109 ASN A C 1
ATOM 852 O O . ASN A 1 109 ? -1.348 6.378 -9.702 1.00 98.38 109 ASN A O 1
ATOM 856 N N . PRO A 1 110 ? -0.503 4.759 -8.380 1.00 97.81 110 PRO A N 1
ATOM 857 C CA . PRO A 1 110 ? 0.564 4.436 -9.318 1.00 97.81 110 PRO A CA 1
ATOM 858 C C . PRO A 1 110 ? 0.006 3.965 -10.663 1.00 97.81 110 PRO A C 1
ATOM 860 O O . PRO A 1 110 ? -1.036 3.307 -10.737 1.00 97.81 110 PRO A O 1
ATOM 863 N N . ARG A 1 111 ? 0.739 4.277 -11.733 1.00 97.19 111 ARG A N 1
ATOM 864 C CA . ARG A 1 111 ? 0.501 3.768 -13.086 1.00 97.19 111 ARG A CA 1
ATOM 865 C C . ARG A 1 111 ? 1.826 3.305 -13.675 1.00 97.19 111 ARG A C 1
ATOM 867 O O . ARG A 1 111 ? 2.825 4.012 -13.574 1.00 97.19 111 ARG A O 1
ATOM 874 N N . ILE A 1 112 ? 1.821 2.133 -14.299 1.00 97.06 112 ILE A N 1
ATOM 875 C CA . ILE A 1 112 ? 2.954 1.658 -15.095 1.00 97.06 112 ILE A CA 1
ATOM 876 C C . ILE A 1 112 ? 2.895 2.410 -16.426 1.00 97.06 112 ILE A C 1
ATOM 878 O O . ILE A 1 112 ? 1.941 2.237 -17.182 1.00 97.06 112 ILE A O 1
ATOM 882 N N . VAL A 1 113 ? 3.870 3.283 -16.675 1.00 97.69 113 VAL A N 1
ATOM 883 C CA . VAL A 1 113 ? 3.942 4.086 -17.911 1.00 97.69 113 VAL A CA 1
ATOM 884 C C . VAL A 1 113 ? 4.750 3.394 -19.004 1.00 97.69 113 VAL A C 1
ATOM 886 O O . VAL A 1 113 ? 4.444 3.544 -20.180 1.00 97.69 113 VAL A O 1
ATOM 889 N N . GLU A 1 114 ? 5.739 2.598 -18.607 1.00 97.25 114 GLU A N 1
ATOM 890 C CA . GLU A 1 114 ? 6.633 1.840 -19.478 1.00 97.25 114 GLU A CA 1
ATOM 891 C C . GLU A 1 114 ? 7.042 0.547 -18.759 1.00 97.25 114 GLU A C 1
ATOM 893 O O . GLU A 1 114 ? 7.013 0.476 -17.527 1.00 97.25 114 GLU A O 1
ATOM 898 N N . ARG A 1 115 ? 7.419 -0.484 -19.521 1.00 96.81 115 ARG A N 1
ATOM 899 C CA . ARG A 1 115 ? 7.947 -1.748 -18.993 1.00 96.81 115 ARG A CA 1
ATOM 900 C C . ARG A 1 115 ? 9.013 -2.310 -19.930 1.00 96.81 115 ARG A C 1
ATOM 902 O O . ARG A 1 115 ? 8.956 -2.080 -21.133 1.00 96.81 115 ARG A O 1
ATOM 909 N N . SER A 1 116 ? 9.955 -3.057 -19.367 1.00 96.31 116 SER A N 1
ATOM 910 C CA . SER A 1 116 ? 10.959 -3.815 -20.118 1.00 96.31 116 SER A CA 1
ATOM 911 C C . SER A 1 116 ? 10.325 -4.995 -20.872 1.00 96.31 116 SER A C 1
ATOM 913 O O . SER A 1 116 ? 9.368 -5.593 -20.382 1.00 96.31 116 SER A O 1
ATOM 915 N N . GLU A 1 117 ? 10.888 -5.350 -22.033 1.00 95.12 117 GLU A N 1
ATOM 916 C CA . GLU A 1 117 ? 10.587 -6.606 -22.747 1.00 95.12 117 GLU A CA 1
ATOM 917 C C . GLU A 1 117 ? 11.373 -7.801 -22.177 1.00 95.12 117 GLU A C 1
ATOM 919 O O . GLU A 1 117 ? 10.950 -8.947 -22.306 1.00 95.12 117 GLU A O 1
ATOM 924 N N . ALA A 1 118 ? 12.520 -7.542 -21.540 1.00 95.81 118 ALA A N 1
ATOM 925 C CA . ALA A 1 118 ? 13.234 -8.547 -20.761 1.00 95.81 118 ALA A CA 1
ATOM 926 C C . ALA A 1 118 ? 12.492 -8.802 -19.442 1.00 95.81 118 ALA A C 1
ATOM 928 O O . ALA A 1 118 ? 12.005 -7.854 -18.816 1.00 95.81 118 ALA A O 1
ATOM 929 N N . GLY A 1 119 ? 12.441 -10.066 -19.030 1.00 94.12 119 GLY A N 1
ATOM 930 C CA . GLY A 1 119 ? 11.858 -10.502 -17.767 1.00 94.12 119 GLY A CA 1
ATOM 931 C C . GLY A 1 119 ? 12.742 -11.533 -17.079 1.00 94.12 119 GLY A C 1
ATOM 932 O O . GLY A 1 119 ? 13.546 -12.196 -17.735 1.00 94.12 119 GLY A O 1
ATOM 933 N N . ASP A 1 120 ? 12.546 -11.656 -15.771 1.00 94.88 120 ASP A N 1
ATOM 934 C CA . ASP A 1 120 ? 13.243 -12.588 -14.891 1.00 94.88 120 ASP A CA 1
ATOM 935 C C . ASP A 1 120 ? 12.217 -13.482 -14.176 1.00 94.88 120 ASP A C 1
ATOM 937 O O . ASP A 1 120 ? 11.056 -13.100 -14.004 1.00 94.88 120 ASP A O 1
ATOM 941 N N . GLU A 1 121 ? 12.641 -14.678 -13.770 1.00 95.38 121 GLU A N 1
ATOM 942 C CA . GLU A 1 121 ? 11.822 -15.615 -12.996 1.00 95.38 121 GLU A CA 1
ATOM 943 C C . GLU A 1 121 ? 12.325 -15.668 -11.555 1.00 95.38 121 GLU A C 1
ATOM 945 O O . GLU A 1 121 ? 13.472 -16.032 -11.302 1.00 95.38 121 GLU A O 1
ATOM 950 N N . GLU A 1 122 ? 11.448 -15.350 -10.607 1.00 93.25 122 GLU A N 1
ATOM 951 C CA . GLU A 1 122 ? 11.750 -15.361 -9.177 1.00 93.25 122 GLU A CA 1
ATOM 952 C C . GLU A 1 122 ? 10.612 -16.032 -8.400 1.00 93.25 122 GLU A C 1
ATOM 954 O O . GLU A 1 122 ? 9.455 -16.062 -8.831 1.00 93.25 122 GLU A O 1
ATOM 959 N N . ALA A 1 123 ? 10.939 -16.600 -7.240 1.00 94.50 123 ALA A N 1
ATOM 960 C CA . ALA A 1 123 ? 9.932 -17.165 -6.350 1.00 94.50 123 ALA A CA 1
ATOM 961 C C . ALA A 1 123 ? 9.270 -16.045 -5.537 1.00 94.50 123 ALA A C 1
ATOM 963 O O . ALA A 1 123 ? 9.896 -15.454 -4.658 1.00 94.50 123 ALA A O 1
ATOM 964 N N . GLU A 1 124 ? 7.993 -15.784 -5.805 1.00 92.00 124 GLU A N 1
ATOM 965 C CA . GLU A 1 124 ? 7.215 -14.781 -5.079 1.00 92.00 124 GLU A CA 1
ATOM 966 C C . GLU A 1 124 ? 6.398 -15.388 -3.930 1.00 92.00 124 GLU A C 1
ATOM 968 O O . GLU A 1 124 ? 5.942 -16.533 -3.980 1.00 92.00 124 GLU A O 1
ATOM 973 N N . GLY A 1 125 ? 6.189 -14.577 -2.891 1.00 91.50 125 GLY A N 1
ATOM 974 C CA . GLY A 1 125 ? 5.260 -14.841 -1.797 1.00 91.50 125 GLY A CA 1
ATOM 975 C C . GLY A 1 125 ? 4.254 -13.700 -1.655 1.00 91.50 125 GLY A C 1
ATOM 976 O O . GLY A 1 125 ? 4.498 -12.579 -2.098 1.00 91.50 125 GLY A O 1
ATOM 977 N N . CYS A 1 126 ? 3.122 -13.978 -1.012 1.00 93.88 126 CYS A N 1
ATOM 978 C CA . CYS A 1 126 ? 2.078 -12.993 -0.747 1.00 93.88 126 CYS A CA 1
ATOM 979 C C . CYS A 1 126 ? 1.655 -13.069 0.720 1.00 93.88 126 CYS A C 1
ATOM 981 O O . CYS A 1 126 ? 1.586 -14.151 1.300 1.00 93.88 126 CYS A O 1
ATOM 983 N N . LEU A 1 127 ? 1.338 -11.918 1.314 1.00 92.44 127 LEU A N 1
ATOM 984 C CA . LEU A 1 127 ? 0.761 -11.866 2.658 1.00 92.44 127 LEU A CA 1
ATOM 985 C C . LEU A 1 127 ? -0.717 -12.298 2.694 1.00 92.44 127 LEU A C 1
ATOM 987 O O . LEU A 1 127 ? -1.250 -12.514 3.779 1.00 92.44 127 LEU A O 1
ATOM 991 N N . SER A 1 128 ? -1.378 -12.407 1.540 1.00 91.69 128 SER A N 1
ATOM 992 C CA . SER A 1 128 ? -2.812 -12.688 1.373 1.00 91.69 128 SER A CA 1
ATOM 993 C C . SER A 1 128 ? -3.066 -13.968 0.600 1.00 91.69 128 SER A C 1
ATOM 995 O O . SER A 1 128 ? -2.343 -14.188 -0.395 1.00 91.69 128 SER A O 1
#

InterPro domains:
  IPR023635 Peptide deformylase [PF01327] (36-128)
  IPR023635 Peptide deformylase [PR01576] (64-93)
  IPR023635 Peptide deformylase [PR01576] (124-128)
  IPR023635 Peptide deformylase [PTHR10458] (33-128)
  IPR023635 Peptide deformylase [cd00487] (37-128)
  IPR036821 Peptide deformylase superfamily [G3DSA:3.90.45.10] (25-128)
  IPR036821 Peptide deformylase superfamily [SSF56420] (35-128)

pLDDT: mean 84.52, std 20.46, range [37.53, 98.56]

Solvent-accessible surface area (backbone atoms only — not comparable to full-atom values): 8393 Å² total; per-residue (Å²): 138,82,92,75,84,83,76,84,78,76,82,73,79,76,74,80,73,73,74,74,74,76,75,84,59,76,51,69,84,46,89,92,47,87,67,46,76,44,47,79,86,46,64,43,74,74,52,79,56,41,76,71,86,71,92,47,71,64,52,53,51,51,54,53,41,50,49,54,51,24,46,61,35,65,31,42,58,45,46,35,25,42,47,65,39,53,39,35,39,36,40,35,23,94,80,33,47,94,88,53,87,73,71,71,47,72,45,71,58,76,76,87,88,77,80,76,91,75,84,83,89,77,91,83,85,70,96,72